Protein AF-A0A0J9VYD0-F1 (afdb_monomer_lite)

Secondary structure (DSSP, 8-state):
-BGGGTB-TTSPBPTTHHHHHHHHHT--EEEEEE-S-TTS--SB--EEEEES-HHHHHHHHHH-EEEETTEEEE-----------B-TTT--BSS-STT--SPP--TTT--SS--TTS-----S---------------

Organism: Fusarium oxysporum f. sp. lycopersici (strain 4287 / CBS 123668 / FGSC 9935 / NRRL 34936) (NCBI:txid426428)

InterPro domains:
  IPR036875 Zinc finger, CCHC-type superfamily [SSF57756] (82-116)

Radius of gyration: 22.15 Å; chains: 1; bounding box: 53×27×59 Å

pLDDT: mean 83.03, std 17.96, range [34.5, 97.56]

Foldseek 3Di:
DFQVLAADLQRDGDPCQQVVQCVQLVFAWPDKGDPDDSVDDDRDDDMDTDGPDPVSVVVCQVVQWGDGPNDTDGDDDDDPDPPFAQAQQQRDGDDYVVPDPDHGAEPPPSHPDDYVPDDDDDPPPPPDDDPDDDDDDDD

Sequence (139 aa):
MNRTAVFDQELNVLPGAMETLSHENEDQIAKVAWLSRKVSPKTYRSMVVYLTKNNDAKRLLQEHYFLVAGESTHTNVFEQITGPEQCYSCQGLGHNAFSCSKTRVCARCATAGHHRSARHRYPSALSEAVRMSDSVEIA

Structure (mmCIF, N/CA/C/O backbone):
data_AF-A0A0J9VYD0-F1
#
_entry.id   AF-A0A0J9VYD0-F1
#
loop_
_atom_site.group_PDB
_atom_site.id
_atom_site.type_symbol
_atom_site.label_atom_id
_atom_site.label_alt_id
_atom_site.label_comp_id
_atom_site.label_asym_id
_atom_site.label_entity_id
_atom_site.label_seq_id
_atom_site.pdbx_PDB_ins_code
_atom_site.Cartn_x
_atom_site.Cartn_y
_atom_site.Cartn_z
_atom_site.occupancy
_atom_site.B_iso_or_equiv
_atom_site.auth_seq_id
_atom_site.auth_comp_id
_atom_site.auth_asym_id
_atom_site.auth_atom_id
_atom_site.pdbx_PDB_model_num
ATOM 1 N N . MET A 1 1 ? -6.273 7.953 -1.599 1.00 81.75 1 MET A N 1
ATOM 2 C CA . MET A 1 1 ? -5.691 7.885 -0.247 1.00 81.75 1 MET A CA 1
ATOM 3 C C . MET A 1 1 ? -4.401 8.687 -0.216 1.00 81.75 1 MET A C 1
ATOM 5 O O . MET A 1 1 ? -3.538 8.476 -1.071 1.00 81.75 1 MET A O 1
ATOM 9 N N . ASN A 1 2 ? -4.324 9.655 0.698 1.00 85.31 2 ASN A N 1
ATOM 10 C CA . ASN A 1 2 ? -3.124 10.446 0.930 1.00 85.31 2 ASN A CA 1
ATOM 11 C C . ASN A 1 2 ? -2.127 9.632 1.763 1.00 85.31 2 ASN A C 1
ATOM 13 O O . ASN A 1 2 ? -2.393 9.277 2.908 1.00 85.31 2 ASN A O 1
ATOM 17 N N . ARG A 1 3 ? -0.959 9.354 1.183 1.00 90.38 3 ARG A N 1
ATOM 18 C CA . ARG A 1 3 ? 0.099 8.564 1.816 1.00 90.38 3 ARG A CA 1
ATOM 19 C C . ARG A 1 3 ? 0.541 9.125 3.172 1.00 90.38 3 ARG A C 1
ATOM 21 O O . ARG A 1 3 ? 0.857 8.347 4.068 1.00 90.38 3 ARG A O 1
ATOM 28 N N . THR A 1 4 ? 0.591 10.452 3.314 1.00 92.25 4 THR A N 1
ATOM 29 C CA . THR A 1 4 ? 1.181 11.118 4.490 1.00 92.25 4 THR A CA 1
ATOM 30 C C . THR A 1 4 ? 0.373 10.931 5.768 1.00 92.25 4 THR A C 1
ATOM 32 O O . THR A 1 4 ? 0.884 11.232 6.836 1.00 92.25 4 THR A O 1
ATOM 35 N N . ALA A 1 5 ? -0.863 10.435 5.674 1.00 92.00 5 ALA A N 1
ATOM 36 C CA . ALA A 1 5 ? -1.667 10.080 6.841 1.00 92.00 5 ALA A CA 1
ATOM 37 C C . ALA A 1 5 ? -1.154 8.814 7.552 1.00 92.00 5 ALA A C 1
ATOM 39 O O . ALA A 1 5 ? -1.432 8.615 8.728 1.00 92.00 5 ALA A O 1
ATOM 40 N N . VAL A 1 6 ? -0.413 7.951 6.844 1.00 94.94 6 VAL A N 1
ATOM 41 C CA . VAL A 1 6 ? -0.002 6.629 7.351 1.00 94.94 6 VAL A CA 1
ATOM 42 C C . VAL A 1 6 ? 1.510 6.421 7.278 1.00 94.94 6 VAL A C 1
ATOM 44 O O . VAL A 1 6 ? 2.061 5.711 8.117 1.00 94.94 6 VAL A O 1
ATOM 47 N N . PHE A 1 7 ? 2.196 7.033 6.306 1.00 94.38 7 PHE A N 1
ATOM 48 C CA . PHE A 1 7 ? 3.617 6.788 6.050 1.00 94.38 7 PHE A CA 1
ATOM 49 C C . PHE A 1 7 ? 4.470 8.068 6.003 1.00 94.38 7 PHE A C 1
ATOM 51 O O . PHE A 1 7 ? 4.053 9.084 5.435 1.00 94.38 7 PHE A O 1
ATOM 58 N N . ASP A 1 8 ? 5.704 7.977 6.513 1.00 92.50 8 ASP A N 1
ATOM 59 C CA . ASP A 1 8 ? 6.758 9.000 6.399 1.00 92.50 8 ASP A CA 1
ATOM 60 C C . ASP A 1 8 ? 7.356 9.072 4.978 1.00 92.50 8 ASP A C 1
ATOM 62 O O . ASP A 1 8 ? 6.881 8.411 4.055 1.00 92.50 8 ASP A O 1
ATOM 66 N N . GLN A 1 9 ? 8.385 9.893 4.740 1.00 87.81 9 GLN A N 1
ATOM 67 C CA . GLN A 1 9 ? 9.010 10.048 3.414 1.00 87.81 9 GLN A CA 1
ATOM 68 C C . GLN A 1 9 ? 9.678 8.754 2.910 1.00 87.81 9 GLN A C 1
ATOM 70 O O . GLN A 1 9 ? 9.613 8.453 1.717 1.00 87.81 9 GLN A O 1
ATOM 75 N N . GLU A 1 10 ? 10.196 7.938 3.818 1.00 88.75 10 GLU A N 1
ATOM 76 C CA . GLU A 1 10 ? 10.903 6.680 3.593 1.00 88.75 10 GLU A CA 1
ATOM 77 C C . GLU A 1 10 ? 9.969 5.458 3.447 1.00 88.75 10 GLU A C 1
ATOM 79 O O . GLU A 1 10 ? 10.432 4.342 3.166 1.00 88.75 10 GLU A O 1
ATOM 84 N N . LEU A 1 11 ? 8.651 5.676 3.550 1.00 89.81 11 LEU A N 1
ATOM 85 C CA . LEU A 1 11 ? 7.590 4.662 3.558 1.00 89.81 11 LEU A CA 1
ATOM 86 C C . LEU A 1 11 ? 7.580 3.773 4.808 1.00 89.81 11 LEU A C 1
ATOM 88 O O . LEU A 1 11 ? 7.095 2.639 4.746 1.00 89.81 11 LEU A O 1
ATOM 92 N N . ASN A 1 12 ? 8.089 4.270 5.930 1.00 93.38 12 ASN A N 1
ATOM 93 C CA . ASN A 1 12 ? 7.840 3.662 7.228 1.00 93.38 12 ASN A CA 1
ATOM 94 C C . ASN A 1 12 ? 6.489 4.136 7.761 1.00 93.38 12 ASN A C 1
ATOM 96 O O . ASN A 1 12 ? 6.018 5.227 7.442 1.00 93.38 12 ASN A O 1
ATOM 100 N N . VAL A 1 13 ? 5.853 3.283 8.556 1.00 95.19 13 VAL A N 1
ATOM 101 C CA . VAL A 1 13 ? 4.573 3.592 9.195 1.00 95.19 13 VAL A CA 1
ATOM 102 C C . VAL A 1 13 ? 4.800 4.643 10.280 1.00 95.19 13 VAL A C 1
ATOM 104 O O . VAL A 1 13 ? 5.725 4.506 11.081 1.00 95.19 13 VAL A O 1
ATOM 107 N N . LEU A 1 14 ? 3.970 5.685 10.299 1.00 96.94 14 LEU A N 1
ATOM 108 C CA . LEU A 1 14 ? 4.033 6.727 11.322 1.00 96.94 14 LEU A CA 1
ATOM 109 C C . LEU A 1 14 ? 3.639 6.162 12.702 1.00 96.94 14 LEU A C 1
ATOM 111 O O . LEU A 1 14 ? 2.738 5.321 12.779 1.00 96.94 14 LEU A O 1
ATOM 115 N N . PRO A 1 15 ? 4.257 6.631 13.803 1.00 96.75 15 PRO A N 1
ATOM 116 C CA . PRO A 1 15 ? 3.839 6.250 15.151 1.00 96.75 15 PRO A CA 1
ATOM 117 C C . PRO A 1 15 ? 2.349 6.541 15.379 1.00 96.75 15 PRO A C 1
ATOM 119 O O . PRO A 1 15 ? 1.878 7.627 15.043 1.00 96.75 15 PRO A O 1
ATOM 122 N N . GLY A 1 16 ? 1.603 5.584 15.935 1.00 95.62 16 GLY A N 1
ATOM 123 C CA . GLY A 1 16 ? 0.168 5.742 16.199 1.00 95.62 16 GLY A CA 1
ATOM 124 C C . GLY A 1 16 ? -0.742 5.553 14.977 1.00 95.62 16 GLY A C 1
ATOM 125 O O . GLY A 1 16 ? -1.962 5.522 15.125 1.00 95.62 16 GLY A O 1
ATOM 126 N N . ALA A 1 17 ? -0.198 5.444 13.757 1.00 95.88 17 ALA A N 1
ATOM 127 C CA . ALA A 1 17 ? -1.029 5.355 12.558 1.00 95.88 17 ALA A CA 1
ATOM 128 C C . ALA A 1 17 ? -1.831 4.051 12.498 1.00 95.88 17 ALA A C 1
ATOM 130 O O . ALA A 1 17 ? -2.984 4.066 12.078 1.00 95.88 17 ALA A O 1
ATOM 131 N N . MET A 1 18 ? -1.256 2.922 12.924 1.00 95.75 18 MET A N 1
ATOM 132 C CA . MET A 1 18 ? -1.974 1.643 12.918 1.00 95.75 18 MET A CA 1
ATOM 133 C C . MET A 1 18 ? -3.106 1.621 13.945 1.00 95.75 18 MET A C 1
ATOM 135 O O . MET A 1 18 ? -4.169 1.075 13.660 1.00 95.75 18 MET A O 1
ATOM 139 N N . GLU A 1 19 ? -2.899 2.231 15.108 1.00 96.12 19 GLU A N 1
ATOM 140 C CA . GLU A 1 19 ? -3.887 2.365 16.173 1.00 96.12 19 GLU A CA 1
ATOM 141 C C . GLU A 1 19 ? -5.050 3.249 15.720 1.00 96.12 19 GLU A C 1
ATOM 143 O O . GLU A 1 19 ? -6.203 2.840 15.835 1.00 96.12 19 GLU A O 1
ATOM 148 N N . THR A 1 20 ? -4.754 4.407 15.120 1.00 96.50 20 THR A N 1
ATOM 149 C CA . THR A 1 20 ? -5.771 5.302 14.549 1.00 96.50 20 THR A CA 1
ATOM 150 C C . THR A 1 20 ? -6.575 4.603 13.458 1.00 96.50 20 THR A C 1
ATOM 152 O O . THR A 1 20 ? -7.799 4.614 13.512 1.00 96.50 20 THR A O 1
ATOM 155 N N . LEU A 1 21 ? -5.915 3.927 12.510 1.00 96.12 21 LEU A N 1
ATOM 156 C CA . LEU A 1 21 ? -6.611 3.183 11.455 1.00 96.12 21 LEU A CA 1
ATOM 157 C C . LEU A 1 21 ? -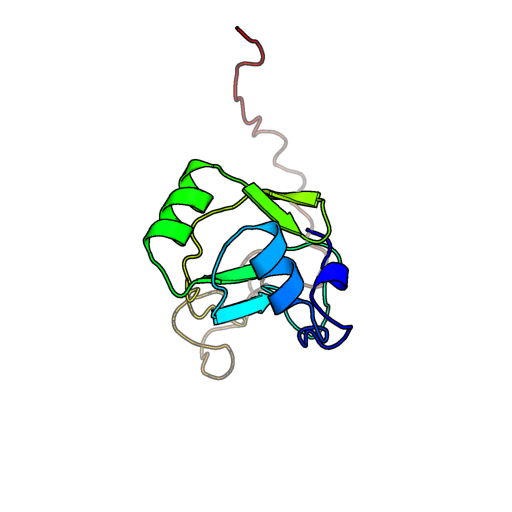7.501 2.069 12.021 1.00 96.12 21 LEU A C 1
ATOM 159 O O . LEU A 1 21 ? -8.616 1.875 11.541 1.00 96.12 21 LEU A O 1
ATOM 163 N N . SER A 1 22 ? -7.015 1.343 13.030 1.00 96.69 22 SER A N 1
ATOM 164 C CA . SER A 1 22 ? -7.776 0.271 13.685 1.00 96.69 22 SER A CA 1
ATOM 165 C C . SER A 1 22 ? -9.010 0.830 14.392 1.00 96.69 22 SER A C 1
ATOM 167 O O . SER A 1 22 ? -10.094 0.267 14.282 1.00 96.69 22 SER A O 1
ATOM 169 N N . HIS A 1 23 ? -8.860 1.965 15.078 1.00 97.56 23 HIS A N 1
ATOM 170 C CA . HIS A 1 23 ? -9.952 2.639 15.771 1.00 97.56 23 HIS A CA 1
ATOM 171 C C . HIS A 1 23 ? -10.990 3.214 14.799 1.00 97.56 23 HIS A C 1
ATOM 173 O O . HIS A 1 23 ? -12.180 3.007 14.998 1.00 97.56 23 HIS A O 1
ATOM 179 N N . GLU A 1 24 ? -10.561 3.911 13.742 1.00 96.44 24 GLU A N 1
ATOM 180 C CA . GLU A 1 24 ? -11.468 4.510 12.751 1.00 96.44 24 GLU A CA 1
ATOM 181 C C . GLU A 1 24 ? -12.332 3.466 12.032 1.00 96.44 24 GLU A C 1
ATOM 183 O O . GLU A 1 24 ? -13.464 3.766 11.672 1.00 96.44 24 GLU A O 1
ATOM 188 N N . ASN A 1 25 ? -11.813 2.254 11.821 1.00 96.69 25 ASN A N 1
ATOM 189 C CA . ASN A 1 25 ? -12.494 1.218 11.040 1.00 96.69 25 ASN A CA 1
ATOM 190 C C . ASN A 1 25 ? -13.086 0.083 11.886 1.00 96.69 25 ASN A C 1
ATOM 192 O O . ASN A 1 25 ? -13.695 -0.824 11.322 1.00 96.69 25 ASN A O 1
ATOM 196 N N . GLU A 1 26 ? -12.899 0.124 13.209 1.00 96.81 26 GLU A N 1
ATOM 197 C CA . GLU A 1 26 ? -13.271 -0.948 14.144 1.00 96.81 26 GLU A CA 1
ATOM 198 C C . GLU A 1 26 ? -12.660 -2.317 13.776 1.00 96.81 26 GLU A C 1
ATOM 200 O O . GLU A 1 26 ? -13.241 -3.376 14.015 1.00 96.81 26 GLU A O 1
ATOM 205 N N . ASP A 1 27 ? -11.448 -2.298 13.214 1.00 95.69 27 ASP A N 1
ATOM 206 C CA . ASP A 1 27 ? -10.766 -3.469 12.665 1.00 95.69 27 ASP A CA 1
ATOM 207 C C . ASP A 1 27 ? -9.450 -3.759 13.376 1.00 95.69 27 ASP A C 1
ATOM 209 O O . ASP A 1 27 ? -8.727 -2.861 13.806 1.00 95.69 27 ASP A O 1
ATOM 213 N N . GLN A 1 28 ? -9.065 -5.035 13.426 1.00 93.88 28 GLN A N 1
ATOM 214 C CA . GLN A 1 28 ? -7.767 -5.425 13.971 1.00 93.88 28 GLN A CA 1
ATOM 215 C C . GLN A 1 28 ? -6.713 -5.573 12.863 1.00 93.88 28 GLN A C 1
ATOM 217 O O . GLN A 1 28 ? -6.585 -6.632 12.227 1.00 93.88 28 GLN A O 1
ATOM 222 N N . ILE A 1 29 ? -5.919 -4.515 12.675 1.00 95.75 29 ILE A N 1
ATOM 223 C CA . ILE A 1 29 ? -4.877 -4.419 11.646 1.00 95.75 29 ILE A CA 1
ATOM 224 C C . ILE A 1 29 ? -3.581 -5.092 12.111 1.00 95.75 29 ILE A C 1
ATOM 226 O O . ILE A 1 29 ? -2.981 -4.720 13.114 1.00 95.75 29 ILE A O 1
ATOM 230 N N . ALA A 1 30 ? -3.107 -6.064 11.333 1.00 94.69 30 ALA A N 1
ATOM 231 C CA . ALA A 1 30 ? -1.834 -6.745 11.558 1.00 94.69 30 ALA A CA 1
ATOM 232 C C . ALA A 1 30 ? -0.645 -5.977 10.965 1.00 94.69 30 ALA A C 1
ATOM 234 O O . ALA A 1 30 ? 0.454 -5.992 11.515 1.00 94.69 30 ALA A O 1
ATOM 235 N N . LYS A 1 31 ? -0.839 -5.368 9.790 1.00 95.00 31 LYS A N 1
ATOM 236 C CA . LYS A 1 31 ? 0.224 -4.712 9.020 1.00 95.00 31 LYS A CA 1
ATOM 237 C C . LYS A 1 31 ? -0.369 -3.801 7.952 1.00 95.00 31 LYS A C 1
ATOM 239 O O . LYS A 1 31 ? -1.434 -4.086 7.414 1.00 95.00 31 LYS A O 1
ATOM 244 N N . VAL A 1 32 ? 0.384 -2.779 7.556 1.00 95.31 32 VAL A N 1
ATOM 245 C CA . VAL A 1 32 ? 0.121 -1.997 6.341 1.00 95.31 32 VAL A CA 1
ATOM 246 C C . VAL A 1 32 ? 1.350 -1.961 5.431 1.00 95.31 32 VAL A C 1
ATOM 248 O O . VAL A 1 32 ? 2.486 -2.092 5.891 1.00 95.31 32 VAL A O 1
ATOM 251 N N . ALA A 1 33 ? 1.139 -1.814 4.124 1.00 92.62 33 ALA A N 1
ATOM 252 C CA . ALA A 1 33 ? 2.219 -1.686 3.148 1.00 92.62 33 ALA A CA 1
ATOM 253 C C . ALA A 1 33 ? 1.845 -0.745 1.998 1.00 92.62 33 ALA A C 1
ATOM 255 O O . ALA A 1 33 ? 0.761 -0.837 1.429 1.00 92.62 33 ALA A O 1
ATOM 256 N N . TRP A 1 34 ? 2.766 0.133 1.602 1.00 92.06 34 TRP A N 1
ATOM 257 C CA . TRP A 1 34 ? 2.578 1.013 0.448 1.00 92.06 34 TRP A CA 1
ATOM 258 C C . TRP A 1 34 ? 2.925 0.306 -0.868 1.00 92.06 34 TRP A C 1
ATOM 260 O O . TRP A 1 34 ? 4.000 -0.278 -0.990 1.00 92.06 34 TRP A O 1
ATOM 270 N N . LEU A 1 35 ? 2.071 0.408 -1.894 1.00 87.81 35 LEU A N 1
ATOM 271 C CA . LEU A 1 35 ? 2.294 -0.274 -3.183 1.00 87.81 35 LEU A CA 1
ATOM 272 C C . LEU A 1 35 ? 3.189 0.502 -4.169 1.00 87.81 35 LEU A C 1
ATOM 274 O O . LEU A 1 35 ? 3.355 0.091 -5.322 1.00 87.81 35 LEU A O 1
ATOM 278 N N . SER A 1 36 ? 3.776 1.638 -3.766 1.00 80.69 36 SER A N 1
ATOM 279 C CA . SER A 1 36 ? 4.776 2.337 -4.588 1.00 80.69 36 SER A CA 1
ATOM 280 C C . SER A 1 36 ? 6.202 1.929 -4.272 1.00 80.69 36 SER A C 1
ATOM 282 O O . SER A 1 36 ? 6.546 1.609 -3.142 1.00 80.69 36 SER A O 1
ATOM 284 N N . ARG A 1 37 ? 7.067 2.052 -5.284 1.00 74.81 37 ARG A N 1
ATOM 285 C CA . ARG A 1 37 ? 8.517 1.939 -5.108 1.00 74.81 37 ARG A CA 1
ATOM 286 C C . ARG A 1 37 ? 9.022 3.092 -4.232 1.00 74.81 37 ARG A C 1
ATOM 288 O O . ARG A 1 37 ? 8.603 4.232 -4.433 1.00 74.81 37 ARG A O 1
ATOM 295 N N . LYS A 1 38 ? 9.981 2.793 -3.349 1.00 73.62 38 LYS A N 1
ATOM 296 C CA . LYS A 1 38 ? 10.663 3.759 -2.463 1.00 73.62 38 LYS A CA 1
ATOM 297 C C . LYS A 1 38 ? 11.408 4.874 -3.205 1.00 73.62 38 LYS A C 1
ATOM 299 O O . LYS A 1 38 ? 11.521 5.972 -2.694 1.00 73.62 38 LYS A O 1
ATOM 304 N N . VAL A 1 39 ? 11.879 4.609 -4.424 1.00 69.56 39 VAL A N 1
ATOM 305 C CA . VAL A 1 39 ? 12.735 5.534 -5.201 1.00 69.56 39 VAL A CA 1
ATOM 306 C C . VAL A 1 39 ? 11.978 6.778 -5.702 1.00 69.56 39 VAL A C 1
ATOM 308 O O . VAL A 1 39 ? 12.585 7.780 -6.053 1.00 69.56 39 VAL A O 1
ATOM 311 N N . SER A 1 40 ? 10.647 6.723 -5.766 1.00 71.25 40 SER A N 1
ATOM 312 C CA . SER A 1 40 ? 9.791 7.872 -6.096 1.00 71.25 40 SER A CA 1
ATOM 313 C C . SER A 1 40 ? 8.414 7.671 -5.454 1.00 71.25 40 SER A C 1
ATOM 315 O O . SER A 1 40 ? 7.479 7.164 -6.094 1.00 71.25 40 SER A O 1
ATOM 317 N N . PRO A 1 41 ? 8.278 7.977 -4.153 1.00 69.00 41 PRO A N 1
ATOM 318 C CA . PRO A 1 41 ? 7.019 7.795 -3.458 1.00 69.00 41 PRO A CA 1
ATOM 319 C C . PRO A 1 41 ? 6.001 8.793 -4.014 1.00 69.00 41 PRO A C 1
ATOM 321 O O . PRO A 1 41 ? 6.146 10.005 -3.895 1.00 69.00 41 PRO A O 1
ATOM 324 N N . LYS A 1 42 ? 4.963 8.268 -4.667 1.00 78.00 42 LYS A N 1
ATOM 325 C CA . LYS A 1 42 ? 3.820 9.070 -5.111 1.00 78.00 42 LYS A CA 1
ATOM 326 C C . LYS A 1 42 ? 3.013 9.521 -3.892 1.00 78.00 42 LYS A C 1
ATOM 328 O O . LYS A 1 42 ? 2.830 8.720 -2.979 1.00 78.00 42 LYS A O 1
ATOM 333 N N . THR A 1 43 ? 2.474 10.739 -3.919 1.00 77.31 43 THR A N 1
ATOM 334 C CA . THR A 1 43 ? 1.562 11.256 -2.879 1.00 77.31 43 THR A CA 1
ATOM 335 C C . THR A 1 43 ? 0.276 10.434 -2.787 1.00 77.31 43 THR A C 1
ATOM 337 O O . THR A 1 43 ? -0.199 10.140 -1.693 1.00 77.31 43 THR A O 1
ATOM 340 N N . TYR A 1 44 ? -0.244 10.003 -3.941 1.00 82.25 44 TYR A N 1
ATOM 341 C CA . TYR A 1 44 ? -1.466 9.212 -4.051 1.00 82.25 44 TYR A CA 1
ATOM 342 C C . TYR A 1 44 ? -1.184 7.857 -4.690 1.00 82.25 44 TYR A C 1
ATOM 344 O O . TYR A 1 44 ? -0.599 7.762 -5.776 1.00 82.25 44 TYR A O 1
ATOM 352 N N . ARG A 1 45 ? -1.603 6.799 -3.999 1.00 86.88 45 ARG A N 1
ATOM 353 C CA . ARG A 1 45 ? -1.588 5.413 -4.467 1.00 86.88 45 ARG A CA 1
ATOM 354 C C . ARG A 1 45 ? -2.403 4.544 -3.508 1.00 86.88 45 ARG A C 1
ATOM 356 O O . ARG A 1 45 ? -2.922 5.030 -2.506 1.00 86.88 45 ARG A O 1
ATOM 363 N N . SER A 1 46 ? -2.503 3.266 -3.838 1.00 90.62 46 SER A N 1
ATOM 364 C CA . SER A 1 46 ? -3.082 2.249 -2.972 1.00 90.62 46 SER A CA 1
ATOM 365 C C . SER A 1 46 ? -2.066 1.768 -1.933 1.00 90.62 46 SER A C 1
ATOM 367 O O . SER A 1 46 ? -0.865 1.661 -2.212 1.00 90.62 46 SER A O 1
ATOM 369 N N . MET A 1 47 ? -2.578 1.428 -0.757 1.00 94.12 47 MET A N 1
ATOM 370 C CA . MET A 1 47 ? -1.885 0.633 0.249 1.00 94.12 47 MET A CA 1
ATOM 371 C C . MET A 1 47 ? -2.560 -0.733 0.377 1.00 94.12 47 MET A C 1
ATOM 373 O O . MET A 1 47 ? -3.693 -0.910 -0.062 1.00 94.12 47 MET A O 1
ATOM 377 N N . VAL A 1 48 ? -1.862 -1.679 0.989 1.00 95.00 48 VAL A N 1
ATOM 378 C CA . VAL A 1 48 ? -2.419 -2.950 1.450 1.00 95.00 48 VAL A CA 1
ATOM 379 C C . VAL A 1 48 ? -2.587 -2.859 2.954 1.00 95.00 48 VAL A C 1
ATOM 381 O O . VAL A 1 48 ? -1.644 -2.472 3.647 1.00 95.00 48 VAL A O 1
ATOM 384 N N . VAL A 1 49 ? -3.761 -3.242 3.442 1.00 96.00 49 VAL A N 1
ATOM 385 C CA . VAL A 1 49 ? -4.051 -3.411 4.867 1.00 96.00 49 VAL A CA 1
ATOM 386 C C . VAL A 1 49 ? -4.235 -4.902 5.114 1.00 96.00 49 VAL A C 1
ATOM 388 O O . VAL A 1 49 ? -5.066 -5.547 4.480 1.00 96.00 49 VAL A O 1
ATOM 391 N N . TYR A 1 50 ? -3.418 -5.464 5.996 1.00 95.94 50 TYR A N 1
ATOM 392 C CA . TYR A 1 50 ? -3.509 -6.856 6.413 1.00 95.94 50 TYR A CA 1
ATOM 393 C C . TYR A 1 50 ? -4.313 -6.915 7.703 1.00 95.94 50 TYR A C 1
ATOM 395 O O . TYR A 1 50 ? -3.933 -6.293 8.695 1.00 95.94 50 TYR A O 1
ATOM 403 N N . LEU A 1 51 ? -5.397 -7.680 7.687 1.00 96.38 51 LEU A N 1
ATOM 404 C CA . LEU A 1 51 ? -6.289 -7.856 8.826 1.00 96.38 51 LEU A CA 1
ATOM 405 C C . LEU A 1 51 ? -6.055 -9.212 9.471 1.00 96.38 51 LEU A C 1
ATOM 407 O O . LEU A 1 51 ? -5.700 -10.184 8.806 1.00 96.38 51 LEU A O 1
ATOM 411 N N . THR A 1 52 ? -6.269 -9.274 10.778 1.00 94.62 52 THR A N 1
ATOM 412 C CA . THR A 1 52 ? -6.154 -10.530 11.533 1.00 94.62 52 THR A CA 1
ATOM 413 C C . THR A 1 52 ? -7.404 -11.403 11.411 1.00 94.62 52 THR A C 1
ATOM 415 O O . THR A 1 52 ? -7.311 -12.624 11.532 1.00 94.62 52 THR A O 1
ATOM 418 N N . LYS A 1 53 ? -8.570 -10.802 11.140 1.00 94.94 53 LYS A N 1
ATOM 419 C CA . LYS A 1 53 ? -9.863 -11.490 11.080 1.00 94.94 53 LYS A CA 1
ATOM 420 C C . LYS A 1 53 ? -10.426 -11.488 9.662 1.00 94.94 53 LYS A C 1
ATOM 422 O O . LYS A 1 53 ? -10.465 -10.470 8.978 1.00 94.94 53 LYS A O 1
ATOM 427 N N . ASN A 1 54 ? -10.915 -12.648 9.228 1.00 94.50 54 ASN A N 1
ATOM 428 C CA . ASN A 1 54 ? -11.515 -12.808 7.902 1.00 94.50 54 ASN A CA 1
ATOM 429 C C . ASN A 1 54 ? -12.863 -12.076 7.763 1.00 94.50 54 ASN A C 1
ATOM 431 O O . ASN A 1 54 ? -13.192 -11.616 6.673 1.00 94.50 54 ASN A O 1
ATOM 435 N N . ASN A 1 55 ? -13.633 -11.974 8.851 1.00 94.44 55 ASN A N 1
ATOM 436 C CA . ASN A 1 55 ? -14.936 -11.305 8.836 1.00 94.44 55 ASN A CA 1
ATOM 437 C C . ASN A 1 55 ? -14.790 -9.799 8.588 1.00 94.44 55 ASN A C 1
ATOM 439 O O . ASN A 1 55 ? -15.488 -9.275 7.728 1.00 94.44 55 ASN A O 1
ATOM 443 N N . ASP A 1 56 ? -13.827 -9.155 9.248 1.00 95.44 56 ASP A N 1
ATOM 444 C CA . ASP A 1 56 ? -13.441 -7.757 9.027 1.00 95.44 56 ASP A CA 1
ATOM 445 C C . ASP A 1 56 ? -13.109 -7.518 7.544 1.00 95.44 56 ASP A C 1
ATOM 447 O O . ASP A 1 56 ? -13.677 -6.645 6.893 1.00 95.44 56 ASP A O 1
ATOM 451 N N . ALA A 1 57 ? -12.281 -8.389 6.951 1.00 95.12 57 ALA A N 1
ATOM 452 C CA . ALA A 1 57 ? -11.940 -8.303 5.530 1.00 95.12 57 ALA A CA 1
ATOM 453 C C . ALA A 1 57 ? -13.168 -8.428 4.613 1.00 95.12 57 ALA A C 1
ATOM 455 O O . ALA A 1 57 ? -13.301 -7.668 3.656 1.00 95.12 57 ALA A O 1
ATOM 456 N N . LYS A 1 58 ? -14.074 -9.373 4.891 1.00 96.56 58 LYS A N 1
ATOM 457 C CA . LYS A 1 58 ? -15.314 -9.541 4.118 1.00 96.56 58 LYS A CA 1
ATOM 458 C C . LYS A 1 58 ? -16.212 -8.313 4.219 1.00 96.56 58 LYS A C 1
ATOM 460 O O . LYS A 1 58 ? -16.701 -7.865 3.188 1.00 96.56 58 LYS A O 1
ATOM 465 N N . ARG A 1 59 ? -16.390 -7.772 5.426 1.00 96.50 59 ARG A N 1
ATOM 466 C CA . ARG A 1 59 ? -17.191 -6.572 5.679 1.00 96.50 59 ARG A CA 1
ATOM 467 C C . ARG A 1 59 ? -16.661 -5.387 4.876 1.00 96.50 59 ARG A C 1
ATOM 469 O O . ARG A 1 59 ? -17.399 -4.832 4.074 1.00 96.50 59 ARG A O 1
ATOM 476 N N . LEU A 1 60 ? -15.369 -5.077 4.988 1.00 96.00 60 LEU A N 1
ATOM 477 C CA . LEU A 1 60 ? -14.758 -3.971 4.242 1.00 96.00 60 LEU A CA 1
ATOM 478 C C . LEU A 1 60 ? -14.857 -4.138 2.721 1.00 96.00 60 LEU A C 1
ATOM 480 O O . LEU A 1 60 ? -14.961 -3.151 1.995 1.00 96.00 60 LEU A O 1
ATOM 484 N N . LEU A 1 61 ? -14.797 -5.374 2.219 1.00 96.00 61 LEU A N 1
ATOM 485 C CA . LEU A 1 61 ? -14.966 -5.662 0.792 1.00 96.00 61 LEU A CA 1
ATOM 486 C C 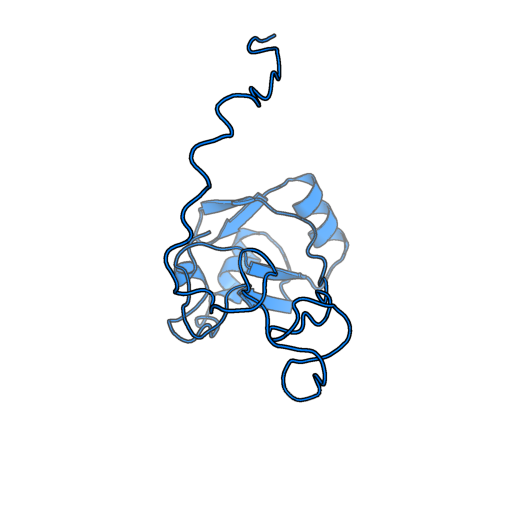. LEU A 1 61 ? -16.423 -5.550 0.330 1.00 96.00 61 LEU A C 1
ATOM 488 O O . LEU A 1 61 ? -16.644 -5.275 -0.842 1.00 96.00 61 LEU A O 1
ATOM 492 N N . GLN A 1 62 ? -17.395 -5.767 1.218 1.00 96.69 62 GLN A N 1
ATOM 493 C CA . GLN A 1 62 ? -18.822 -5.572 0.941 1.00 96.69 62 GLN A CA 1
ATOM 494 C C . GLN A 1 62 ? -19.225 -4.096 1.029 1.00 96.69 62 GLN A C 1
ATOM 496 O O . GLN A 1 62 ? -20.022 -3.625 0.225 1.00 96.69 62 GLN A O 1
ATOM 501 N N . GLU A 1 63 ? -18.673 -3.369 1.999 1.00 95.25 63 GLU A N 1
ATOM 502 C CA . GLU A 1 63 ? -18.954 -1.949 2.238 1.00 95.25 63 GLU A CA 1
ATOM 503 C C . GLU A 1 63 ? -18.222 -1.030 1.247 1.00 95.25 63 GLU A C 1
ATOM 505 O O . GLU A 1 63 ? -18.646 0.099 1.022 1.00 95.25 63 GLU A O 1
ATOM 510 N N . HIS A 1 64 ? -17.151 -1.518 0.611 1.00 96.06 64 HIS A N 1
ATOM 511 C CA . HIS A 1 64 ? -16.361 -0.811 -0.405 1.00 96.06 64 HIS A CA 1
ATOM 512 C C . HIS A 1 64 ? -15.636 0.458 0.068 1.00 96.06 64 HIS A C 1
ATOM 514 O O . HIS A 1 64 ? -15.124 1.219 -0.761 1.00 96.06 64 HIS A O 1
ATOM 520 N N . TYR A 1 65 ? -15.516 0.678 1.378 1.00 95.19 65 TYR A N 1
ATOM 521 C CA . TYR A 1 65 ? -14.746 1.791 1.919 1.00 95.19 65 TYR A CA 1
ATOM 522 C C . TYR A 1 65 ? -13.861 1.393 3.103 1.00 95.19 65 TYR A C 1
ATOM 524 O O . TYR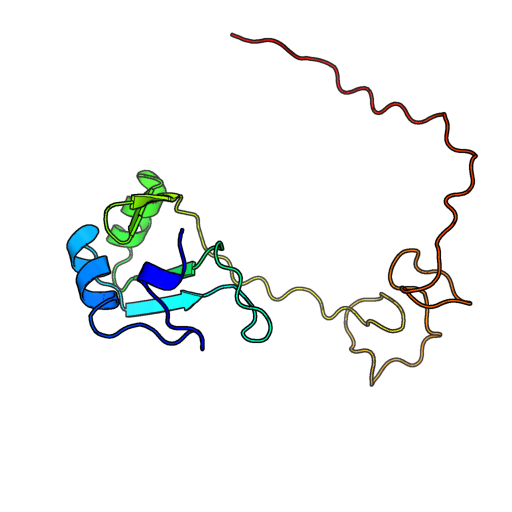 A 1 65 ? -14.060 0.375 3.755 1.00 95.19 65 TYR A O 1
ATOM 532 N N . PHE A 1 66 ? -12.851 2.223 3.351 1.00 95.88 66 PHE A N 1
ATOM 533 C CA . PHE A 1 66 ? -11.952 2.175 4.499 1.00 95.88 66 PHE A CA 1
ATOM 534 C C . PHE A 1 66 ? -11.553 3.603 4.860 1.00 95.88 66 PHE A C 1
ATOM 536 O O . PHE A 1 66 ? -11.168 4.371 3.972 1.00 95.88 66 PHE A O 1
ATOM 543 N N . LEU A 1 67 ? -11.661 3.963 6.132 1.00 95.88 67 LEU A N 1
ATOM 544 C CA . LEU A 1 67 ? -11.349 5.283 6.660 1.00 95.88 67 LEU A CA 1
ATOM 545 C C . LEU A 1 67 ? -9.847 5.443 6.891 1.00 95.88 67 LEU A C 1
ATOM 547 O O . LEU A 1 67 ? -9.167 4.541 7.385 1.00 95.88 67 LEU A O 1
ATOM 551 N N . VAL A 1 68 ? -9.332 6.599 6.485 1.00 95.25 68 VAL A N 1
ATOM 552 C CA . VAL A 1 68 ? -7.950 7.015 6.703 1.00 95.25 68 VAL A CA 1
ATOM 553 C C . VAL A 1 68 ? -7.953 8.491 7.075 1.00 95.25 68 VAL A C 1
ATOM 555 O O . VAL A 1 68 ? -8.171 9.335 6.206 1.00 95.25 68 VAL A O 1
ATOM 558 N N . ALA A 1 69 ? -7.682 8.803 8.343 1.00 92.75 69 ALA A N 1
ATOM 559 C CA . ALA A 1 69 ? -7.687 10.172 8.864 1.00 92.75 69 ALA A CA 1
ATOM 560 C C . A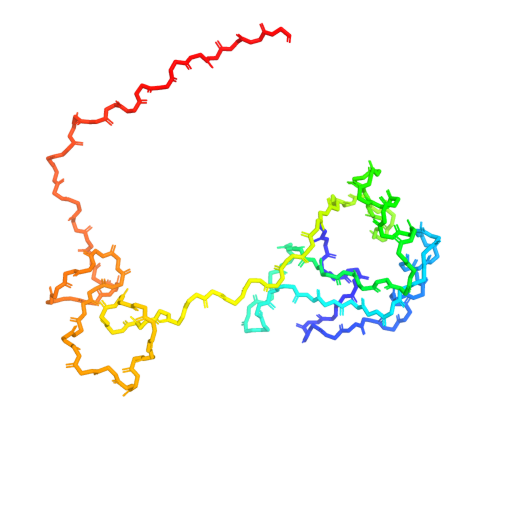LA A 1 69 ? -9.027 10.887 8.598 1.00 92.75 69 ALA A C 1
ATOM 562 O O . ALA A 1 69 ? -9.064 12.038 8.162 1.00 92.75 69 ALA A O 1
ATOM 563 N N . GLY A 1 70 ? -10.131 10.164 8.801 1.00 92.25 70 GLY A N 1
ATOM 564 C CA . GLY A 1 70 ? -11.495 10.645 8.557 1.00 92.25 70 GLY A CA 1
ATOM 565 C C . GLY A 1 70 ? -11.935 10.694 7.086 1.00 92.25 70 GLY A C 1
ATOM 566 O O . GLY A 1 70 ? -13.100 10.983 6.819 1.00 92.25 70 GLY A O 1
ATOM 567 N N . GLU A 1 71 ? -11.061 10.385 6.123 1.00 92.31 71 GLU A N 1
ATOM 568 C CA . GLU A 1 71 ? -11.422 10.304 4.703 1.00 92.31 71 GLU A CA 1
ATOM 569 C C . GLU A 1 71 ? -11.734 8.861 4.285 1.00 92.31 71 GLU A C 1
ATOM 571 O O . GLU A 1 71 ? -10.943 7.946 4.519 1.00 92.31 71 GLU A O 1
ATOM 576 N N . SER A 1 72 ? -12.854 8.645 3.591 1.00 93.38 72 SER A N 1
ATOM 577 C CA . SER A 1 72 ? -13.190 7.339 3.013 1.00 93.38 72 SER A CA 1
ATOM 578 C C . SER A 1 72 ? -12.357 7.040 1.765 1.00 93.38 72 SER A C 1
ATOM 580 O O . SER A 1 72 ? -12.269 7.854 0.842 1.00 93.38 72 SER A O 1
ATOM 582 N N . THR A 1 73 ? -11.801 5.836 1.687 1.00 92.94 73 THR A N 1
ATOM 583 C CA . THR A 1 73 ? -11.027 5.339 0.544 1.00 92.94 73 THR A CA 1
ATOM 584 C C . THR A 1 73 ? -11.615 4.027 0.036 1.00 92.94 73 THR A C 1
ATOM 586 O O . THR A 1 73 ? -12.089 3.231 0.833 1.00 92.94 73 THR A O 1
ATOM 589 N N . HIS A 1 74 ? -11.577 3.783 -1.275 1.00 93.50 74 HIS A N 1
ATOM 590 C CA . HIS A 1 74 ? -12.155 2.572 -1.862 1.00 93.50 74 HIS A CA 1
ATOM 591 C C . HIS A 1 74 ? -11.337 1.314 -1.531 1.00 93.50 74 HIS A C 1
ATOM 593 O O . HIS A 1 74 ? -10.118 1.290 -1.733 1.00 93.50 74 HIS A O 1
ATOM 599 N N . THR A 1 75 ? -12.012 0.240 -1.122 1.00 95.50 75 THR A N 1
ATOM 600 C CA . THR A 1 75 ? -11.403 -1.070 -0.833 1.00 95.50 75 THR A CA 1
ATOM 601 C C . THR A 1 75 ? -11.547 -2.035 -2.003 1.00 95.50 75 THR A C 1
ATOM 603 O O . THR A 1 75 ? -12.517 -2.018 -2.753 1.00 95.50 75 THR A O 1
ATOM 606 N N . ASN A 1 76 ? -10.544 -2.882 -2.202 1.00 94.06 76 ASN A N 1
ATOM 607 C CA . ASN A 1 76 ? -10.581 -3.956 -3.189 1.00 94.06 76 ASN A CA 1
ATOM 608 C C . ASN A 1 76 ? -9.699 -5.107 -2.712 1.00 94.06 76 ASN A C 1
ATOM 610 O O . ASN A 1 76 ? -8.804 -4.907 -1.886 1.00 94.06 76 ASN A O 1
ATOM 614 N N . VAL A 1 77 ? -9.930 -6.300 -3.257 1.00 94.12 77 VAL A N 1
ATOM 615 C CA . VAL A 1 77 ? -9.071 -7.456 -2.982 1.00 94.12 77 VAL A CA 1
ATOM 616 C C . VAL A 1 77 ? -7.656 -7.147 -3.468 1.00 94.12 77 VAL A C 1
ATOM 618 O O . VAL A 1 77 ? -7.450 -6.710 -4.601 1.00 94.12 77 VAL A O 1
ATOM 621 N N . PHE A 1 78 ? -6.668 -7.365 -2.600 1.00 92.31 78 PHE A N 1
ATOM 622 C CA . PHE A 1 78 ? -5.268 -7.293 -2.988 1.00 92.31 78 PHE A CA 1
ATOM 623 C C . PHE A 1 78 ? -4.776 -8.671 -3.427 1.00 92.31 78 PHE A C 1
ATOM 625 O O . PHE A 1 78 ? -4.624 -9.577 -2.609 1.00 92.31 78 PHE A O 1
ATOM 632 N N . GLU A 1 79 ? -4.464 -8.798 -4.712 1.00 88.69 79 GLU A N 1
ATOM 633 C CA . GLU A 1 79 ? -3.788 -9.964 -5.268 1.00 88.69 79 GLU A CA 1
ATOM 634 C C . GLU A 1 79 ? -2.322 -9.619 -5.530 1.00 88.69 79 GLU A C 1
ATOM 636 O O . GLU A 1 79 ? -1.995 -8.729 -6.323 1.00 88.69 79 GLU A O 1
ATOM 641 N N . GLN A 1 80 ? -1.409 -10.325 -4.861 1.00 82.38 80 GLN A N 1
ATOM 642 C CA . GLN A 1 80 ? 0.013 -10.183 -5.145 1.00 82.38 80 GLN A CA 1
ATOM 643 C C . GLN A 1 80 ? 0.343 -10.901 -6.456 1.00 82.38 80 GLN A C 1
ATOM 645 O O . GLN A 1 80 ? 0.727 -12.067 -6.474 1.00 82.38 80 GLN A O 1
ATOM 650 N N . ILE A 1 81 ? 0.219 -10.178 -7.565 1.00 79.56 81 ILE A N 1
ATOM 651 C CA . ILE A 1 81 ? 0.610 -10.679 -8.879 1.00 79.56 81 ILE A CA 1
ATOM 652 C C . ILE A 1 81 ? 2.119 -10.479 -9.036 1.00 79.56 81 ILE A C 1
ATOM 654 O O . ILE A 1 81 ? 2.604 -9.354 -9.195 1.00 79.56 81 ILE A O 1
ATOM 658 N N . THR A 1 82 ? 2.887 -11.568 -9.026 1.00 75.44 82 THR A N 1
ATOM 659 C CA . THR A 1 82 ? 4.253 -11.540 -9.555 1.00 75.44 82 THR A CA 1
ATOM 660 C C . THR A 1 82 ? 4.160 -11.449 -11.068 1.00 75.44 82 THR A C 1
ATOM 662 O O . THR A 1 82 ? 3.907 -12.441 -11.750 1.00 75.44 82 THR A O 1
ATOM 665 N N . GLY A 1 83 ? 4.303 -10.228 -11.585 1.00 73.69 83 GLY A N 1
ATOM 666 C CA . GLY A 1 83 ? 4.370 -9.997 -13.022 1.00 73.69 83 GLY A CA 1
ATOM 667 C C . GLY A 1 83 ? 5.471 -10.853 -13.659 1.00 73.69 83 GLY A C 1
ATOM 668 O O . GLY A 1 83 ? 6.468 -11.156 -12.996 1.00 73.69 83 GLY A O 1
ATOM 669 N N . PRO A 1 84 ? 5.312 -11.251 -14.928 1.00 78.81 84 PRO A N 1
ATOM 670 C CA . PRO A 1 84 ? 6.309 -12.073 -15.590 1.00 78.81 84 PRO A CA 1
ATOM 671 C C . PRO A 1 84 ? 7.650 -11.333 -15.644 1.00 78.81 84 PRO A C 1
ATOM 673 O O . PRO A 1 84 ? 7.692 -10.111 -15.816 1.00 78.81 84 PRO A O 1
ATOM 676 N N . GLU A 1 85 ? 8.755 -12.071 -15.514 1.00 84.81 85 GLU A N 1
ATOM 677 C CA . GLU A 1 85 ? 10.096 -11.505 -15.667 1.00 84.81 85 GLU A CA 1
ATOM 678 C C . GLU A 1 85 ? 10.298 -11.031 -17.108 1.00 84.81 85 GLU A C 1
ATOM 680 O O . GLU A 1 85 ? 10.662 -11.805 -17.994 1.00 84.81 85 GLU A O 1
ATOM 685 N N . GLN A 1 86 ? 10.013 -9.753 -17.354 1.00 88.81 86 GLN A N 1
ATOM 686 C CA . GLN A 1 86 ? 10.220 -9.127 -18.649 1.00 88.81 86 GLN A CA 1
ATOM 687 C C . GLN A 1 86 ? 11.697 -8.768 -18.824 1.00 88.81 86 GLN A C 1
ATOM 689 O O . GLN A 1 86 ? 12.268 -7.957 -18.088 1.00 88.81 86 GLN A O 1
ATOM 694 N N . CYS A 1 87 ? 12.304 -9.316 -19.868 1.00 91.56 87 CYS A N 1
ATOM 695 C CA . CYS A 1 87 ? 13.647 -8.967 -20.284 1.00 91.56 87 CYS A CA 1
ATOM 696 C C . CYS A 1 87 ? 13.654 -7.586 -20.948 1.00 91.56 87 CYS A C 1
ATOM 698 O O . CYS A 1 87 ? 13.216 -7.423 -22.085 1.00 91.56 87 CYS A O 1
ATOM 700 N N . TYR A 1 88 ? 14.236 -6.577 -20.297 1.00 88.81 88 TYR A N 1
ATOM 701 C CA . TYR A 1 88 ? 14.348 -5.229 -20.877 1.00 88.81 88 TYR A CA 1
ATOM 702 C C 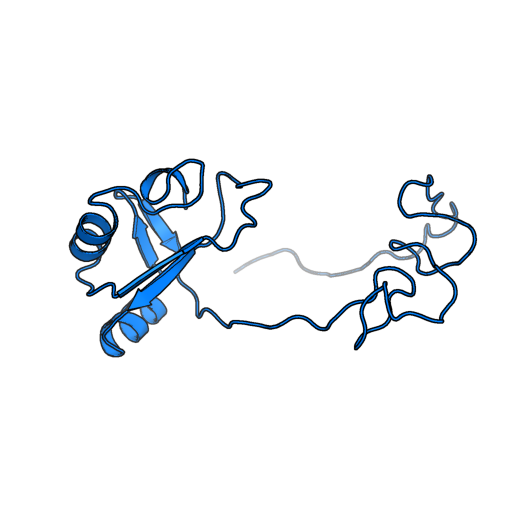. TYR A 1 88 ? 15.311 -5.123 -22.075 1.00 88.81 88 TYR A C 1
ATOM 704 O O . TYR A 1 88 ? 15.401 -4.053 -22.681 1.00 88.81 88 TYR A O 1
ATOM 712 N N . SER A 1 89 ? 16.037 -6.196 -22.416 1.00 90.88 89 SER A N 1
ATOM 713 C CA . SER A 1 89 ? 16.853 -6.253 -23.633 1.00 90.88 89 SER A CA 1
ATOM 714 C C . SER A 1 89 ? 16.009 -6.659 -24.842 1.00 90.88 89 SER A C 1
ATOM 716 O O . SER A 1 89 ? 15.935 -5.904 -25.806 1.00 90.88 89 SER A O 1
ATOM 718 N N . CYS A 1 90 ? 15.316 -7.801 -24.777 1.00 91.88 90 CYS A N 1
ATOM 719 C CA . CYS A 1 90 ? 14.588 -8.371 -25.918 1.00 91.88 90 CYS A CA 1
ATOM 720 C C . CYS A 1 90 ? 13.055 -8.242 -25.846 1.00 91.88 90 CYS A C 1
ATOM 722 O O . CYS A 1 90 ? 12.372 -8.650 -26.777 1.00 91.88 90 CYS A O 1
ATOM 724 N N . GLN A 1 91 ? 12.510 -7.709 -24.748 1.00 90.69 91 GLN A N 1
ATOM 725 C CA . GLN A 1 91 ? 11.073 -7.613 -24.429 1.00 90.69 91 GLN A CA 1
ATOM 726 C C . GLN A 1 91 ? 10.333 -8.952 -24.257 1.00 90.69 91 GLN A C 1
ATOM 728 O O . GLN A 1 91 ? 9.128 -8.954 -24.027 1.00 90.69 91 GLN A O 1
ATOM 733 N N . GLY A 1 92 ? 11.039 -10.085 -24.323 1.00 89.44 92 GLY A N 1
ATOM 734 C CA . GLY A 1 92 ? 10.486 -11.402 -24.008 1.00 89.44 92 GLY A CA 1
ATOM 735 C C . GLY A 1 92 ? 10.287 -11.622 -22.506 1.00 89.44 92 GLY A C 1
ATOM 736 O O . GLY A 1 92 ? 10.798 -10.862 -21.684 1.00 89.44 92 GLY A O 1
ATOM 737 N N . LEU A 1 93 ? 9.568 -12.688 -22.156 1.00 91.25 93 LEU A N 1
ATOM 738 C CA . LEU A 1 93 ? 9.299 -13.084 -20.771 1.00 91.25 93 LEU A CA 1
ATOM 739 C C . LEU A 1 93 ? 10.202 -14.252 -20.328 1.00 91.25 93 LEU A C 1
ATOM 741 O O . LEU A 1 93 ? 10.774 -14.954 -21.166 1.00 91.25 93 LEU A O 1
ATOM 745 N N . GLY A 1 94 ? 10.312 -14.463 -19.015 1.00 90.19 94 GLY A N 1
ATOM 746 C CA . GLY A 1 94 ? 10.931 -15.647 -18.402 1.00 90.19 94 GLY A CA 1
ATOM 747 C C . GLY A 1 94 ? 12.448 -15.579 -18.212 1.00 90.19 94 GLY A C 1
ATOM 748 O O . GLY A 1 94 ? 13.066 -16.598 -17.924 1.00 90.19 94 GLY A O 1
ATOM 749 N N . HIS A 1 95 ? 13.060 -14.411 -18.414 1.00 91.00 95 HIS A N 1
ATOM 750 C CA . HIS A 1 95 ? 14.473 -14.176 -18.116 1.00 91.00 95 HIS A CA 1
ATOM 751 C C . HIS A 1 95 ? 14.737 -12.679 -17.935 1.00 91.00 95 HIS A C 1
ATOM 753 O O . HIS A 1 95 ? 14.008 -11.830 -18.453 1.00 91.00 95 HIS A O 1
ATOM 759 N N . ASN A 1 96 ? 15.821 -12.338 -17.241 1.00 90.69 96 ASN A N 1
ATOM 760 C CA . ASN A 1 96 ? 16.251 -10.955 -17.082 1.00 90.69 96 ASN A CA 1
ATOM 761 C C . ASN A 1 96 ? 17.214 -10.521 -18.206 1.00 90.69 96 ASN A C 1
ATOM 763 O O . ASN A 1 96 ? 17.703 -11.319 -19.003 1.00 90.69 96 ASN A O 1
ATOM 767 N N . ALA A 1 97 ? 17.492 -9.219 -18.284 1.00 91.44 97 ALA A N 1
ATOM 768 C CA . ALA A 1 97 ? 18.368 -8.671 -19.321 1.00 91.44 97 ALA A CA 1
ATOM 769 C C . ALA A 1 97 ? 19.839 -9.105 -19.182 1.00 91.44 97 ALA A C 1
ATOM 771 O O . ALA A 1 97 ? 20.551 -9.102 -20.181 1.00 91.44 97 ALA A O 1
ATOM 772 N N . PHE A 1 98 ? 20.287 -9.469 -17.977 1.00 90.38 98 PHE A N 1
ATOM 773 C CA . PHE A 1 98 ? 21.666 -9.886 -17.716 1.00 90.38 98 PHE A CA 1
ATOM 774 C C . PHE A 1 98 ? 21.953 -11.289 -18.270 1.00 90.38 98 PHE A C 1
ATOM 776 O O . PHE A 1 98 ? 23.039 -11.529 -18.782 1.00 90.38 98 PHE A O 1
ATOM 783 N N . SER A 1 99 ? 20.966 -12.190 -18.249 1.00 90.81 99 SER A N 1
ATOM 784 C CA . SER A 1 99 ? 21.054 -13.529 -18.849 1.00 90.81 99 SER A CA 1
ATOM 785 C C . SER A 1 99 ? 20.573 -13.596 -20.308 1.00 90.81 99 SER A C 1
ATOM 787 O O . SER A 1 99 ? 20.455 -14.680 -20.879 1.00 90.81 99 SER A O 1
ATOM 789 N N . CYS A 1 100 ? 20.271 -12.456 -20.937 1.00 93.50 100 CYS A N 1
ATOM 790 C CA . CYS A 1 100 ? 19.689 -12.413 -22.276 1.00 93.50 100 CYS A CA 1
ATOM 791 C C . CYS A 1 100 ? 20.748 -12.547 -23.379 1.00 93.50 100 CYS A C 1
ATOM 793 O O . CYS A 1 100 ? 21.573 -11.657 -23.559 1.00 93.50 100 CYS A O 1
ATOM 795 N N . SER A 1 101 ? 20.639 -13.593 -24.201 1.00 93.44 101 SER A N 1
ATOM 796 C CA . SER A 1 101 ? 21.458 -13.784 -25.411 1.00 93.44 101 SER A CA 1
ATOM 797 C C . SER A 1 101 ? 20.861 -13.163 -26.682 1.00 93.44 101 SER A C 1
ATOM 799 O O . SER A 1 101 ? 21.521 -13.106 -27.716 1.00 93.44 101 SER A O 1
ATOM 801 N N . LYS A 1 102 ? 19.604 -12.701 -26.632 1.00 91.75 102 LYS A N 1
ATOM 802 C CA . LYS A 1 102 ? 18.907 -12.104 -27.782 1.00 91.75 102 LYS A CA 1
ATOM 803 C C . LYS A 1 102 ? 19.362 -10.668 -28.043 1.00 91.75 102 LYS A C 1
ATOM 805 O O . LYS A 1 102 ? 19.694 -9.928 -27.114 1.00 91.75 102 LYS A O 1
ATOM 810 N N . THR A 1 103 ? 19.275 -10.254 -29.306 1.00 90.38 103 THR A N 1
ATOM 811 C CA . THR A 1 103 ? 19.537 -8.876 -29.734 1.00 90.38 103 THR A CA 1
ATOM 812 C C . THR A 1 103 ? 18.653 -7.890 -28.981 1.00 90.38 103 THR A C 1
ATOM 814 O O . THR A 1 103 ? 17.451 -8.105 -28.805 1.00 90.38 103 THR A O 1
ATOM 817 N N . ARG A 1 104 ? 19.259 -6.781 -28.552 1.00 90.62 104 ARG A N 1
ATOM 8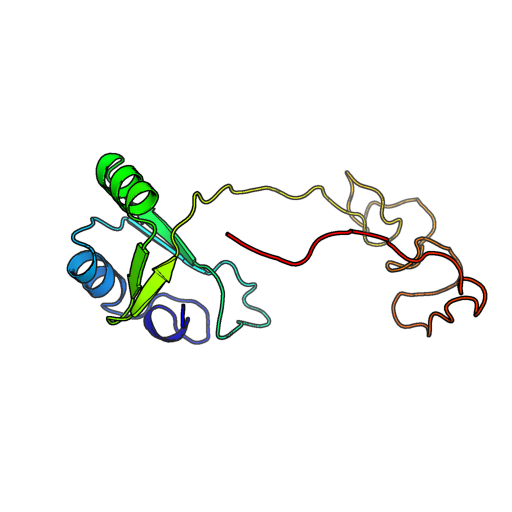18 C CA . ARG A 1 104 ? 18.545 -5.700 -27.883 1.00 90.62 104 ARG A CA 1
ATOM 819 C C . ARG A 1 104 ? 17.569 -5.028 -28.847 1.00 90.62 104 ARG A C 1
ATOM 821 O O . ARG A 1 104 ? 17.955 -4.621 -29.941 1.00 90.62 104 ARG A O 1
ATOM 828 N N . VAL A 1 105 ? 16.333 -4.844 -28.401 1.00 91.75 105 VAL A N 1
ATOM 829 C CA . VAL A 1 105 ? 15.282 -4.138 -29.137 1.00 91.75 105 VAL A CA 1
ATOM 830 C C . VAL A 1 105 ? 14.734 -2.971 -28.322 1.00 91.75 105 VAL A C 1
ATOM 832 O O . VAL A 1 105 ? 14.875 -2.900 -27.097 1.00 91.75 105 VAL A O 1
ATOM 835 N N . CYS A 1 106 ? 14.094 -2.028 -29.004 1.00 88.56 106 CYS A N 1
ATOM 836 C CA . CYS A 1 106 ? 13.482 -0.878 -28.372 1.00 88.56 106 CYS A CA 1
ATOM 837 C C . CYS A 1 106 ? 12.327 -1.301 -27.452 1.00 88.56 106 CYS A C 1
ATOM 839 O O . CYS A 1 106 ? 11.381 -1.956 -27.881 1.00 88.56 106 CYS A O 1
ATOM 841 N N . ALA A 1 107 ? 12.339 -0.829 -26.203 1.00 85.56 107 ALA A N 1
ATOM 842 C CA . ALA A 1 107 ? 11.296 -1.131 -25.217 1.00 85.56 107 ALA A CA 1
ATOM 843 C C . ALA A 1 107 ? 9.908 -0.547 -25.541 1.00 85.56 107 ALA A C 1
ATOM 845 O O . ALA A 1 107 ? 8.954 -0.809 -24.817 1.00 85.56 107 ALA A O 1
ATOM 846 N N . ARG A 1 108 ? 9.790 0.277 -26.590 1.00 85.56 108 ARG A N 1
ATOM 847 C CA . ARG A 1 108 ? 8.526 0.905 -26.995 1.00 85.56 108 ARG A CA 1
ATOM 848 C C . ARG A 1 108 ? 7.914 0.298 -28.258 1.00 85.56 108 ARG A C 1
ATOM 850 O O . ARG A 1 108 ? 6.697 0.261 -28.348 1.00 85.56 108 ARG A O 1
ATOM 857 N N . CYS A 1 109 ? 8.720 -0.152 -29.223 1.00 87.25 109 CYS A N 1
ATOM 858 C CA . CYS A 1 109 ? 8.216 -0.726 -30.484 1.00 87.25 109 CYS A CA 1
ATOM 859 C C . CYS A 1 109 ? 8.772 -2.117 -30.813 1.00 87.25 109 CYS A C 1
ATOM 861 O O . CYS A 1 109 ? 8.485 -2.632 -31.884 1.00 87.25 109 CYS A O 1
ATOM 863 N N . ALA A 1 110 ? 9.583 -2.706 -29.930 1.00 85.94 110 ALA A N 1
ATOM 864 C CA . ALA A 1 110 ? 10.195 -4.024 -30.099 1.00 85.94 110 ALA A CA 1
ATOM 865 C C . ALA A 1 110 ? 11.066 -4.201 -31.363 1.00 85.94 110 ALA A C 1
ATOM 867 O O . ALA A 1 110 ? 11.415 -5.324 -31.713 1.00 85.94 110 ALA A O 1
ATOM 868 N N . THR A 1 111 ? 11.485 -3.112 -32.021 1.00 85.94 111 THR A N 1
ATOM 869 C CA . THR A 1 111 ? 12.401 -3.169 -33.173 1.00 85.94 111 THR A CA 1
ATOM 870 C C . THR A 1 111 ? 13.853 -2.971 -32.748 1.00 85.94 111 THR A C 1
ATOM 872 O O . THR A 1 111 ? 14.145 -2.240 -31.798 1.00 85.94 111 THR A O 1
ATOM 875 N N . ALA A 1 112 ? 14.779 -3.604 -33.465 1.00 85.56 112 ALA A N 1
ATOM 876 C CA . ALA A 1 112 ? 16.210 -3.357 -33.311 1.00 85.56 112 ALA A CA 1
ATOM 877 C C . ALA A 1 112 ? 16.614 -1.979 -33.881 1.00 85.56 112 ALA A C 1
ATOM 879 O O . ALA A 1 112 ? 15.842 -1.340 -34.593 1.00 85.56 112 ALA A O 1
ATOM 880 N N . GLY A 1 113 ? 17.838 -1.537 -33.576 1.00 83.00 113 GLY A N 1
ATOM 881 C CA . GLY A 1 113 ? 18.449 -0.340 -34.174 1.00 83.00 113 GLY A CA 1
ATOM 882 C C . GLY A 1 113 ? 18.332 0.948 -33.354 1.00 83.00 113 GLY A C 1
ATOM 883 O O . GLY A 1 113 ? 19.053 1.903 -33.630 1.00 83.00 113 GLY A O 1
ATOM 884 N N . HIS A 1 114 ? 17.502 0.983 -32.306 1.00 84.25 114 HIS A N 1
ATOM 885 C CA . HIS A 1 114 ? 17.409 2.141 -31.410 1.00 84.25 114 HIS A CA 1
ATOM 886 C C . HIS A 1 114 ? 17.001 1.782 -29.979 1.00 84.25 114 HIS A C 1
ATOM 888 O O . HIS A 1 114 ? 16.490 0.700 -29.693 1.00 84.25 114 HIS A O 1
ATOM 894 N N . HIS A 1 115 ? 17.223 2.726 -29.060 1.00 76.38 115 HIS A N 1
ATOM 895 C CA . HIS A 1 115 ? 16.797 2.627 -27.660 1.00 76.38 115 HIS A CA 1
ATOM 896 C C . HIS A 1 115 ? 15.478 3.378 -27.419 1.00 76.38 115 HIS A C 1
ATOM 898 O O . HIS A 1 115 ? 15.069 4.209 -28.226 1.00 76.38 115 HIS A O 1
ATOM 904 N N . ARG A 1 116 ? 14.836 3.135 -26.270 1.00 72.06 116 ARG A N 1
ATOM 905 C CA . ARG A 1 116 ? 13.574 3.759 -25.828 1.00 72.06 116 ARG A CA 1
ATOM 906 C C . ARG A 1 116 ? 13.568 5.291 -25.933 1.00 72.06 116 ARG A C 1
ATOM 908 O O . ARG A 1 116 ? 12.502 5.868 -26.128 1.00 72.06 116 ARG A O 1
ATOM 915 N N . SER A 1 117 ? 14.718 5.941 -25.747 1.00 67.88 117 SER A N 1
ATOM 916 C CA . SER A 1 117 ? 14.858 7.404 -25.768 1.00 67.88 117 SER A CA 1
ATOM 917 C C . SER A 1 117 ? 14.881 8.015 -27.172 1.00 67.88 117 SER A C 1
ATOM 919 O O . SER A 1 117 ? 14.799 9.237 -27.295 1.00 67.88 117 SER A O 1
ATOM 921 N N . ALA A 1 118 ? 14.978 7.208 -28.233 1.00 71.56 118 ALA A N 1
ATOM 922 C CA . ALA A 1 118 ? 14.937 7.731 -29.591 1.00 71.56 118 ALA A CA 1
ATOM 923 C C . ALA A 1 118 ? 13.544 8.295 -29.913 1.00 71.56 118 ALA A C 1
ATOM 925 O O . ALA A 1 118 ? 12.519 7.771 -29.470 1.00 71.56 118 ALA A O 1
ATOM 926 N N . ARG A 1 119 ? 13.489 9.368 -30.712 1.00 67.12 119 ARG A N 1
ATOM 927 C CA . ARG A 1 119 ? 12.215 9.890 -31.219 1.00 67.12 119 ARG A CA 1
ATOM 928 C C . ARG A 1 119 ? 11.590 8.842 -32.136 1.00 67.12 119 ARG A C 1
ATOM 930 O O . ARG A 1 119 ? 12.042 8.644 -33.258 1.00 67.12 119 ARG A O 1
ATOM 937 N N . HIS A 1 120 ? 10.526 8.203 -31.669 1.00 66.88 120 HIS A N 1
ATOM 938 C CA . HIS A 1 120 ? 9.670 7.410 -32.536 1.00 66.88 120 HIS A CA 1
ATOM 939 C C . HIS A 1 120 ? 8.877 8.378 -33.409 1.00 66.88 120 HIS A C 1
ATOM 941 O O . HIS A 1 120 ? 7.971 9.049 -32.914 1.00 66.88 120 HIS A O 1
ATOM 947 N N . ARG A 1 121 ? 9.212 8.468 -34.700 1.00 58.31 121 ARG A N 1
ATOM 948 C CA . ARG A 1 121 ? 8.221 8.933 -35.668 1.00 58.31 121 ARG A CA 1
ATOM 949 C C . ARG A 1 121 ? 7.190 7.821 -35.763 1.00 58.31 121 ARG A C 1
ATOM 951 O O . ARG A 1 121 ? 7.521 6.724 -36.203 1.00 58.31 121 ARG A O 1
ATOM 958 N N . TYR A 1 122 ? 5.964 8.089 -35.328 1.00 50.62 122 TYR A N 1
ATOM 959 C CA . TYR A 1 122 ? 4.851 7.358 -35.916 1.00 50.62 122 TYR A CA 1
ATOM 960 C C . TYR A 1 122 ? 4.940 7.596 -37.429 1.00 50.62 122 TYR A C 1
ATOM 962 O O . TYR A 1 122 ? 5.093 8.757 -37.828 1.00 50.62 122 TYR A O 1
ATOM 970 N N . PRO A 1 123 ? 4.920 6.552 -38.273 1.00 47.16 123 PRO A N 1
ATOM 971 C CA . PRO A 1 123 ? 4.671 6.756 -39.689 1.00 47.16 123 PRO A CA 1
ATOM 972 C C . PRO A 1 123 ? 3.385 7.576 -39.788 1.00 47.16 123 PRO A C 1
ATOM 974 O O . PRO A 1 123 ? 2.382 7.220 -39.171 1.00 47.16 123 PRO A O 1
ATOM 977 N N . SER A 1 124 ? 3.414 8.694 -40.503 1.00 46.66 124 SER A N 1
ATOM 978 C CA . SER A 1 124 ? 2.267 9.586 -40.710 1.00 46.66 124 SER A CA 1
ATOM 979 C C . SER A 1 124 ? 1.202 8.965 -41.629 1.00 46.66 124 SER A C 1
ATOM 981 O O . SER A 1 124 ? 0.630 9.653 -42.464 1.00 46.66 124 SER A O 1
ATOM 983 N N . ALA A 1 125 ? 0.971 7.657 -41.519 1.00 48.59 125 ALA A N 1
ATOM 984 C CA . ALA A 1 125 ? 0.135 6.865 -42.410 1.00 48.59 125 ALA A CA 1
ATOM 985 C C . ALA A 1 125 ? -0.713 5.848 -41.628 1.00 48.59 125 ALA A C 1
ATOM 987 O O . ALA A 1 125 ? -0.734 4.670 -41.956 1.00 48.59 125 ALA A O 1
ATOM 988 N N . LEU A 1 126 ? -1.398 6.308 -40.578 1.00 43.94 126 LEU A N 1
ATOM 989 C CA . LEU A 1 126 ? -2.622 5.679 -40.069 1.00 43.94 126 LEU A CA 1
ATOM 990 C C . LEU A 1 126 ? -3.606 6.786 -39.678 1.00 43.94 126 LEU A C 1
ATOM 992 O O . LEU A 1 126 ? -3.893 7.025 -38.510 1.00 43.94 126 LEU A O 1
ATOM 996 N N . SER A 1 127 ? -4.092 7.487 -40.697 1.00 43.66 127 SER A N 1
ATOM 997 C CA . SER A 1 127 ? -5.324 8.273 -40.650 1.00 43.66 127 SER A CA 1
ATOM 998 C C . SER A 1 127 ? -6.585 7.403 -40.779 1.00 43.66 127 SER A C 1
ATOM 1000 O O . SER A 1 127 ? -7.669 7.948 -40.915 1.00 43.66 127 SER A O 1
ATOM 1002 N N . GLU A 1 128 ? -6.496 6.072 -40.695 1.00 43.81 128 GLU A N 1
ATOM 1003 C CA . GLU A 1 128 ? -7.664 5.184 -40.777 1.00 43.81 128 GLU A CA 1
ATOM 1004 C C . GLU A 1 128 ? -7.593 4.071 -39.726 1.00 43.81 128 GLU A C 1
ATOM 1006 O O . GLU A 1 128 ? -7.238 2.930 -39.994 1.00 43.81 128 GLU A O 1
ATOM 1011 N N . ALA A 1 129 ? -7.926 4.425 -38.489 1.00 41.94 129 ALA A N 1
ATOM 1012 C CA . ALA A 1 129 ? -8.533 3.504 -37.534 1.00 41.94 129 ALA A CA 1
ATOM 1013 C C . ALA A 1 129 ? -9.327 4.340 -36.525 1.00 41.94 129 ALA A C 1
ATOM 1015 O O . ALA A 1 129 ? -8.892 4.596 -35.402 1.00 41.94 129 ALA A O 1
ATOM 1016 N N . VAL A 1 130 ? -10.497 4.811 -36.959 1.00 35.03 130 VAL A N 1
ATOM 1017 C CA . VAL A 1 130 ? -11.549 5.260 -36.048 1.00 35.03 130 VAL A CA 1
ATOM 1018 C C . VAL A 1 130 ? -11.958 4.032 -35.243 1.00 35.03 130 VAL A C 1
ATOM 1020 O O . VAL A 1 130 ? -12.533 3.091 -35.788 1.00 35.03 130 VAL A O 1
ATOM 1023 N N . ARG A 1 131 ? -11.652 4.005 -33.945 1.00 35.25 131 ARG A N 1
ATOM 1024 C CA . ARG A 1 131 ? -12.327 3.070 -33.048 1.00 35.25 131 ARG A CA 1
ATOM 1025 C C . ARG A 1 131 ? -13.735 3.625 -32.850 1.00 35.25 131 ARG A C 1
ATOM 1027 O O . ARG A 1 131 ? -13.946 4.485 -32.003 1.00 35.25 131 ARG A O 1
ATOM 1034 N N . MET A 1 132 ? -14.670 3.176 -33.684 1.00 35.47 132 MET A N 1
ATOM 1035 C CA . MET A 1 132 ? -16.088 3.281 -33.364 1.00 35.47 132 MET A CA 1
ATOM 1036 C C . MET A 1 132 ? -16.296 2.487 -32.077 1.00 35.47 132 MET A C 1
ATOM 1038 O O . MET A 1 132 ? -15.999 1.295 -31.987 1.00 35.47 132 MET A O 1
ATOM 1042 N N . SER A 1 133 ? -16.733 3.169 -31.038 1.00 41.19 133 SER A N 1
ATOM 1043 C CA . SER A 1 133 ? -17.473 2.542 -29.960 1.00 41.19 133 SER A CA 1
ATOM 1044 C C . SER A 1 133 ? -18.651 3.467 -29.764 1.00 41.19 133 SER A C 1
ATOM 1046 O O . SER A 1 133 ? -18.511 4.556 -29.211 1.00 41.19 133 SER A O 1
ATOM 1048 N N . ASP A 1 134 ? -19.748 3.062 -30.393 1.00 38.31 134 ASP A N 1
ATOM 1049 C CA . ASP A 1 134 ? -21.049 3.676 -30.237 1.00 38.31 134 ASP A CA 1
ATOM 1050 C C . ASP A 1 134 ? -21.461 3.711 -28.761 1.00 38.31 134 ASP A C 1
ATOM 1052 O O . ASP A 1 134 ? -21.079 2.854 -27.958 1.00 38.31 134 ASP A O 1
ATOM 1056 N N . SER A 1 135 ? -22.304 4.708 -28.493 1.00 37.22 135 SER A N 1
ATOM 1057 C CA . SER A 1 135 ? -23.205 4.858 -27.349 1.00 37.22 135 SER A CA 1
ATOM 1058 C C . SER A 1 135 ? -22.666 5.603 -26.125 1.00 37.22 135 SER A C 1
ATOM 1060 O O . SER A 1 135 ? -22.197 5.042 -25.137 1.00 37.22 135 SER A O 1
ATOM 1062 N N . VAL A 1 136 ? -22.866 6.921 -26.200 1.00 39.88 136 VAL A N 1
ATOM 1063 C CA . VAL A 1 136 ? -23.291 7.772 -25.082 1.00 39.88 136 VAL A CA 1
ATOM 1064 C C . VAL A 1 136 ? -24.823 7.645 -24.943 1.00 39.88 136 VAL A C 1
ATOM 1066 O O . VAL A 1 136 ? -25.517 7.499 -25.947 1.00 39.88 136 VAL A O 1
ATOM 1069 N N . GLU A 1 137 ? -25.286 7.751 -23.694 1.00 34.50 137 GLU A N 1
ATOM 1070 C CA . GLU A 1 137 ? -26.658 7.975 -23.178 1.00 34.50 137 GLU A CA 1
ATOM 1071 C C . GLU A 1 137 ? -27.461 6.740 -22.729 1.00 34.50 137 GLU A C 1
ATOM 1073 O O . GLU A 1 137 ? -27.842 5.901 -23.536 1.00 34.50 137 GLU A O 1
ATOM 1078 N N . ILE A 1 138 ? -27.483 6.444 -21.417 1.00 35.44 138 ILE A N 1
ATOM 1079 C CA . ILE A 1 138 ? -28.303 6.977 -20.290 1.00 35.44 138 ILE A CA 1
ATOM 1080 C C . ILE A 1 138 ? -29.645 6.229 -20.163 1.00 35.44 138 ILE A C 1
ATOM 1082 O O . ILE A 1 138 ? -30.499 6.316 -21.041 1.00 35.44 138 ILE A O 1
ATOM 1086 N N . ALA A 1 139 ? -29.842 5.592 -19.003 1.00 43.47 139 ALA A N 1
ATOM 1087 C CA . ALA A 1 139 ? -31.051 5.679 -18.177 1.00 43.47 139 ALA A CA 1
ATOM 1088 C C . ALA A 1 139 ? -30.658 5.415 -16.716 1.00 43.47 139 ALA A C 1
ATOM 1090 O O . ALA A 1 139 ? -29.939 4.415 -16.486 1.00 43.47 139 ALA A O 1
#